Protein AF-A0A3L8CIM3-F1 (afdb_monomer_lite)

pLDDT: mean 83.7, std 11.83, range [54.59, 96.5]

Structure (mmCIF, N/CA/C/O backbone):
data_AF-A0A3L8CIM3-F1
#
_entry.id   AF-A0A3L8CIM3-F1
#
loop_
_atom_site.group_PDB
_atom_site.id
_atom_site.type_symbol
_atom_site.label_atom_id
_atom_site.label_alt_id
_atom_site.label_comp_id
_atom_site.label_asym_id
_atom_site.label_entity_id
_atom_site.label_seq_id
_atom_site.pdbx_PDB_ins_code
_atom_site.Cartn_x
_atom_site.Cartn_y
_atom_site.Cartn_z
_atom_site.occupancy
_atom_site.B_iso_or_equiv
_atom_site.auth_seq_id
_atom_site.auth_comp_id
_atom_site.auth_asym_id
_atom_site.auth_atom_id
_atom_site.pdbx_PDB_model_num
ATOM 1 N N . MET A 1 1 ? 39.436 30.533 7.738 1.00 55.25 1 MET A N 1
ATOM 2 C CA . MET A 1 1 ? 38.128 29.955 7.350 1.00 55.25 1 MET A CA 1
ATOM 3 C C . MET A 1 1 ? 37.266 29.910 8.601 1.00 55.25 1 MET A C 1
ATOM 5 O O . MET A 1 1 ? 37.583 29.176 9.525 1.00 55.25 1 MET A O 1
ATOM 9 N N . ASN A 1 2 ? 36.297 30.822 8.706 1.00 57.38 2 ASN A N 1
ATOM 10 C CA . ASN A 1 2 ? 35.688 31.194 9.988 1.00 57.38 2 ASN A CA 1
ATOM 11 C C . ASN A 1 2 ? 34.748 30.092 10.495 1.00 57.38 2 ASN A C 1
ATOM 13 O O . ASN A 1 2 ? 33.855 29.681 9.760 1.00 57.38 2 ASN A O 1
ATOM 17 N N . ALA A 1 3 ? 34.891 29.685 11.763 1.00 7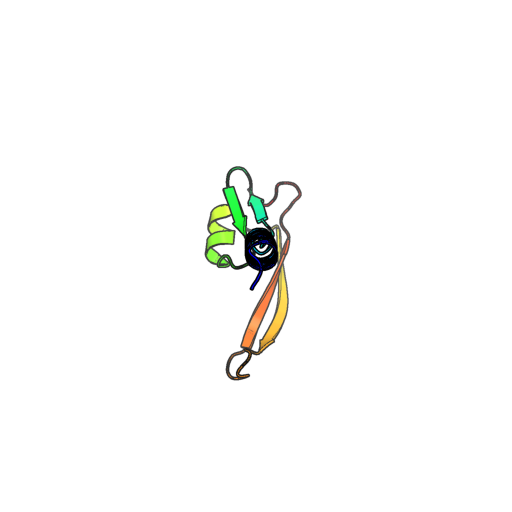1.50 3 ALA A N 1
ATOM 18 C CA . ALA A 1 3 ? 34.090 28.643 12.430 1.00 71.50 3 ALA A CA 1
ATOM 19 C C . ALA A 1 3 ? 32.563 28.825 12.286 1.00 71.50 3 ALA A C 1
ATOM 21 O O . ALA A 1 3 ? 31.808 27.859 12.312 1.00 71.50 3 ALA A O 1
ATOM 22 N N . ARG A 1 4 ? 32.113 30.060 12.036 1.00 73.25 4 ARG A N 1
ATOM 23 C CA . ARG A 1 4 ? 30.723 30.416 11.712 1.00 73.25 4 ARG A CA 1
ATOM 24 C C . ARG A 1 4 ? 30.181 29.675 10.480 1.00 73.25 4 ARG A C 1
ATOM 26 O O . ARG A 1 4 ? 29.014 29.306 10.470 1.00 73.25 4 ARG A O 1
ATOM 33 N N . TRP A 1 5 ? 31.023 29.418 9.477 1.00 74.56 5 TRP A N 1
ATOM 34 C CA . TRP A 1 5 ? 30.650 28.659 8.277 1.00 74.56 5 TRP A CA 1
ATOM 35 C C . TRP A 1 5 ? 30.484 27.167 8.568 1.00 74.56 5 TRP A C 1
ATOM 37 O O . TRP A 1 5 ? 29.568 26.542 8.045 1.00 74.56 5 TRP A O 1
ATOM 47 N N . LEU A 1 6 ? 31.326 26.614 9.446 1.00 75.19 6 LEU A N 1
ATOM 48 C CA . LEU A 1 6 ? 31.237 25.212 9.863 1.00 75.19 6 LEU A CA 1
ATOM 49 C C . LEU A 1 6 ? 29.966 24.954 10.683 1.00 75.19 6 LEU A C 1
ATOM 51 O O . LEU A 1 6 ? 29.305 23.940 10.483 1.00 75.19 6 LEU A O 1
ATOM 55 N N . ILE A 1 7 ? 29.581 25.901 11.546 1.00 77.00 7 ILE A N 1
ATOM 56 C CA . ILE A 1 7 ? 28.337 25.819 12.327 1.00 77.00 7 ILE A CA 1
ATOM 57 C C . ILE A 1 7 ? 27.108 25.904 11.407 1.00 77.00 7 ILE A C 1
ATOM 59 O O . ILE A 1 7 ? 26.178 25.115 11.557 1.00 77.00 7 ILE A O 1
ATOM 63 N N . GLY A 1 8 ? 27.117 26.810 10.420 1.00 78.25 8 GLY A N 1
ATOM 64 C CA . GLY A 1 8 ? 26.032 26.921 9.439 1.00 78.25 8 GLY A CA 1
ATOM 65 C C . GLY A 1 8 ? 25.856 25.658 8.588 1.00 78.25 8 GLY A C 1
ATOM 66 O O . GLY A 1 8 ? 24.730 25.210 8.382 1.00 78.25 8 GLY A O 1
ATOM 67 N N . LEU A 1 9 ? 26.962 25.041 8.155 1.00 77.50 9 LEU A N 1
ATOM 68 C CA . LEU A 1 9 ? 26.937 23.786 7.397 1.00 77.50 9 LEU A CA 1
ATOM 69 C C . LEU A 1 9 ? 26.396 22.621 8.244 1.00 77.50 9 LEU A C 1
ATOM 71 O O . LEU A 1 9 ? 25.573 21.845 7.764 1.00 77.50 9 LEU A O 1
ATOM 75 N N . GLY A 1 10 ? 26.807 22.525 9.514 1.00 78.88 10 GLY A N 1
ATOM 76 C CA . GLY A 1 10 ? 26.320 21.494 10.435 1.00 78.88 10 GLY A CA 1
ATOM 77 C C . GLY A 1 10 ? 24.812 21.576 10.691 1.00 78.88 10 GLY A C 1
ATOM 78 O O . GLY A 1 10 ? 24.135 20.549 10.708 1.00 78.88 10 GLY A O 1
ATOM 79 N N . LEU A 1 11 ? 24.264 22.790 10.819 1.00 75.19 11 LEU A N 1
ATOM 80 C CA . LEU A 1 11 ? 22.829 22.991 11.041 1.00 75.19 11 LEU A CA 1
ATOM 81 C C . LEU A 1 11 ? 21.987 22.618 9.805 1.00 75.19 11 LEU A C 1
ATOM 83 O O . LEU A 1 11 ? 20.897 22.069 9.949 1.00 75.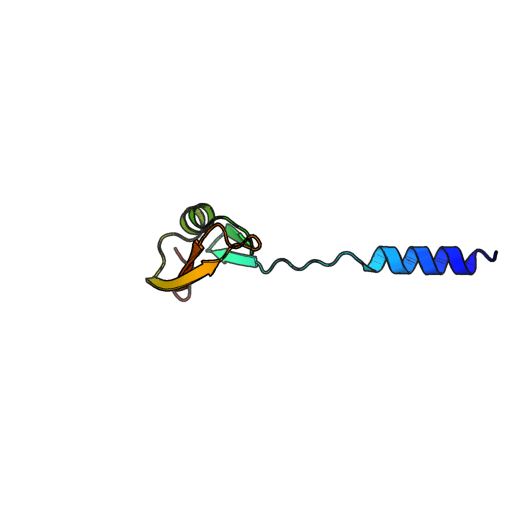19 11 LEU A O 1
ATOM 87 N N . ALA A 1 12 ? 22.504 22.857 8.594 1.00 74.75 12 ALA A N 1
ATOM 88 C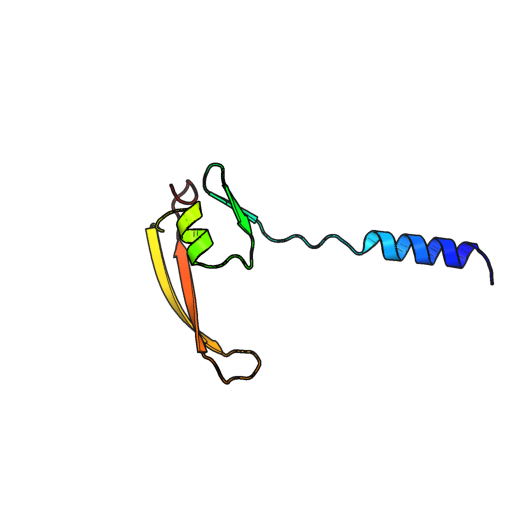 CA . ALA A 1 12 ? 21.828 22.497 7.346 1.00 74.75 12 ALA A CA 1
ATOM 89 C C . ALA A 1 12 ? 21.757 20.974 7.121 1.00 74.75 12 ALA A C 1
ATOM 91 O O . ALA A 1 12 ? 20.738 20.476 6.645 1.00 74.75 12 ALA A O 1
ATOM 92 N N . LEU A 1 13 ? 22.795 20.218 7.504 1.00 71.69 13 LEU A N 1
ATOM 93 C CA . LEU A 1 13 ? 22.765 18.751 7.418 1.00 71.69 13 LEU A CA 1
ATOM 94 C C . LEU A 1 13 ? 21.765 18.131 8.408 1.00 71.69 13 LEU A C 1
ATOM 96 O O . LEU A 1 13 ? 21.107 17.147 8.071 1.00 71.69 13 LEU A O 1
ATOM 100 N N . ALA A 1 14 ? 21.604 18.711 9.600 1.00 69.69 14 ALA A N 1
ATOM 101 C CA . ALA A 1 14 ? 20.686 18.198 10.621 1.00 69.69 14 ALA A CA 1
ATOM 102 C C . ALA A 1 14 ? 19.197 18.309 10.230 1.00 69.69 14 ALA A C 1
ATOM 104 O O . ALA A 1 14 ? 18.382 17.520 10.701 1.00 69.69 14 ALA A O 1
ATOM 105 N N . ALA A 1 15 ? 18.836 19.239 9.341 1.00 67.12 15 ALA A N 1
ATOM 106 C CA . ALA A 1 15 ? 17.458 19.443 8.883 1.00 67.12 15 ALA A CA 1
ATOM 107 C C . ALA A 1 15 ? 17.006 18.470 7.770 1.00 67.12 15 ALA A C 1
ATOM 109 O O . ALA A 1 15 ? 15.859 18.522 7.337 1.00 67.12 15 ALA A O 1
ATOM 110 N N . SER A 1 16 ? 17.891 17.594 7.280 1.00 63.06 16 SER A N 1
ATOM 111 C CA . SER A 1 16 ? 17.683 16.854 6.022 1.00 63.06 16 SER A CA 1
ATOM 112 C C . SER A 1 16 ? 16.945 15.510 6.133 1.00 63.06 16 SER A C 1
ATOM 114 O O . SER A 1 16 ? 16.821 14.809 5.133 1.00 63.06 16 SER A O 1
ATOM 116 N N . GLN A 1 17 ? 16.428 15.126 7.306 1.00 61.53 17 GLN A N 1
ATOM 117 C CA . GLN A 1 17 ? 15.904 13.768 7.520 1.00 61.53 17 GLN A CA 1
ATOM 118 C C . GLN A 1 17 ? 14.473 13.755 8.065 1.00 61.53 17 GLN A C 1
ATOM 120 O O . GLN A 1 17 ? 14.226 13.336 9.191 1.00 61.53 17 GLN A O 1
ATOM 125 N N . ALA A 1 18 ? 13.514 14.183 7.246 1.00 61.97 18 ALA A N 1
ATOM 126 C CA . ALA A 1 18 ? 12.104 13.863 7.455 1.00 61.97 18 ALA A CA 1
ATOM 127 C C . ALA A 1 18 ? 11.538 13.219 6.182 1.00 61.97 18 ALA A C 1
ATOM 129 O O . ALA A 1 18 ? 10.892 13.874 5.369 1.00 61.97 18 ALA A O 1
ATOM 130 N N . ALA A 1 19 ? 11.823 11.929 5.983 1.00 65.06 19 ALA A N 1
ATOM 131 C CA . ALA A 1 19 ? 11.112 11.123 4.997 1.00 65.06 19 ALA A CA 1
ATOM 132 C C . ALA A 1 19 ? 9.815 10.626 5.649 1.00 65.06 19 ALA A C 1
ATOM 134 O O . ALA A 1 19 ? 9.844 9.717 6.477 1.00 65.06 19 ALA A O 1
ATOM 135 N N . ALA A 1 20 ? 8.686 11.259 5.329 1.00 64.75 20 ALA A N 1
ATOM 136 C CA . ALA A 1 20 ? 7.381 10.750 5.729 1.00 64.75 20 ALA A CA 1
ATOM 137 C C . ALA A 1 20 ? 7.025 9.582 4.801 1.00 64.75 20 ALA A C 1
ATOM 139 O O . ALA A 1 20 ? 6.735 9.789 3.626 1.00 64.75 20 ALA A O 1
ATOM 140 N N . ALA A 1 21 ? 7.106 8.352 5.306 1.00 70.50 21 ALA A N 1
ATOM 141 C CA . ALA A 1 21 ? 6.429 7.237 4.662 1.00 70.50 21 ALA A CA 1
ATOM 142 C C . ALA A 1 21 ? 4.936 7.375 4.971 1.00 70.50 21 ALA A C 1
ATOM 144 O O . ALA A 1 21 ? 4.563 7.470 6.145 1.00 70.50 21 ALA A O 1
ATOM 145 N N . ASP A 1 22 ? 4.089 7.412 3.944 1.00 82.50 22 ASP A N 1
ATOM 146 C CA . ASP A 1 22 ? 2.646 7.402 4.162 1.00 82.50 22 ASP A CA 1
ATOM 147 C C . ASP A 1 22 ? 2.274 6.064 4.817 1.00 82.50 22 ASP A C 1
ATOM 149 O O . ASP A 1 22 ? 2.535 4.988 4.269 1.00 82.50 22 ASP A O 1
ATOM 153 N N . THR A 1 23 ? 1.727 6.139 6.031 1.00 89.12 23 THR A N 1
ATOM 154 C CA . THR A 1 23 ? 1.327 4.979 6.835 1.00 89.12 23 THR A CA 1
ATOM 155 C C . THR A 1 23 ? -0.187 4.903 6.909 1.00 89.12 23 THR A C 1
ATOM 157 O O . THR A 1 23 ? -0.868 5.919 7.055 1.00 89.12 23 THR A O 1
ATOM 160 N N . LEU A 1 24 ? -0.719 3.687 6.836 1.00 87.75 24 LEU A N 1
ATOM 161 C CA . LEU A 1 24 ? -2.137 3.407 7.007 1.00 87.75 24 LEU A CA 1
ATOM 162 C C . LEU A 1 24 ? -2.319 2.404 8.147 1.00 87.75 24 LEU A C 1
ATOM 164 O O . LEU A 1 24 ? -1.527 1.477 8.321 1.00 87.75 24 LEU A O 1
ATOM 168 N N . ARG A 1 25 ? -3.353 2.618 8.961 1.00 88.50 25 ARG A N 1
ATOM 169 C CA . ARG A 1 25 ? -3.682 1.763 10.103 1.00 88.50 25 ARG A CA 1
ATOM 170 C C . ARG A 1 25 ? -4.813 0.806 9.733 1.00 88.50 25 ARG A C 1
ATOM 172 O O . ARG A 1 25 ? -5.880 1.261 9.335 1.00 88.50 25 ARG A O 1
ATOM 179 N N . CYS A 1 26 ? -4.581 -0.482 9.960 1.00 89.56 26 CYS A N 1
ATOM 180 C CA . CYS A 1 26 ? -5.566 -1.556 9.844 1.00 89.56 26 CYS A CA 1
ATOM 181 C C . CYS A 1 26 ? -5.788 -2.134 11.247 1.00 89.56 26 CYS A C 1
ATOM 183 O O . CYS A 1 26 ? -4.951 -2.874 11.772 1.00 89.56 26 CYS A O 1
ATOM 185 N N . GLY A 1 27 ? -6.829 -1.658 11.934 1.00 85.25 27 GLY A N 1
ATOM 186 C CA . GLY A 1 27 ? -7.059 -1.960 13.349 1.00 85.25 27 GLY A CA 1
ATOM 187 C C . GLY A 1 27 ? -5.880 -1.565 14.258 1.00 85.25 27 GLY A C 1
ATOM 188 O O . GLY A 1 27 ? -5.533 -0.387 14.418 1.00 85.25 27 GLY A O 1
ATOM 189 N N . SER A 1 28 ? -5.249 -2.553 14.898 1.00 88.00 28 SER A N 1
ATOM 190 C CA . SER A 1 28 ? -4.085 -2.344 15.776 1.00 88.00 28 SER A CA 1
ATOM 191 C C . SER A 1 28 ? -2.748 -2.308 15.027 1.00 88.00 28 SER A C 1
ATOM 193 O O . SER A 1 28 ? -1.749 -1.866 15.601 1.00 88.00 28 SER A O 1
ATOM 195 N N . GLN A 1 29 ? -2.731 -2.718 13.758 1.00 91.44 29 GLN A N 1
ATOM 196 C CA . GLN A 1 29 ? -1.532 -2.874 12.942 1.00 91.44 29 GLN A CA 1
ATOM 197 C C . GLN A 1 29 ? -1.342 -1.691 11.985 1.00 91.44 29 GLN A C 1
ATOM 199 O O . GLN A 1 29 ? -2.270 -0.929 11.707 1.00 91.44 29 GLN A O 1
ATOM 204 N N . LEU A 1 30 ? -0.112 -1.514 11.504 1.00 91.81 30 LEU A N 1
ATOM 205 C CA . LEU A 1 30 ? 0.261 -0.455 10.568 1.00 91.81 30 LEU A CA 1
ATOM 206 C C . LEU A 1 30 ? 0.925 -1.053 9.329 1.00 91.81 30 LEU A C 1
ATOM 208 O O . LEU A 1 30 ? 1.736 -1.982 9.432 1.00 91.81 30 LEU A O 1
ATOM 212 N N . ILE A 1 31 ? 0.596 -0.467 8.185 1.00 93.00 31 ILE A N 1
ATOM 213 C CA . ILE A 1 31 ? 1.270 -0.662 6.904 1.00 93.00 31 ILE A CA 1
ATOM 214 C C . ILE A 1 31 ? 1.856 0.664 6.422 1.00 93.00 31 ILE A C 1
ATOM 216 O O . ILE A 1 31 ? 1.380 1.735 6.806 1.00 93.00 31 ILE A O 1
ATOM 220 N N . SER A 1 32 ? 2.872 0.591 5.574 1.00 93.56 32 SER A N 1
ATOM 221 C CA . SER A 1 32 ? 3.521 1.747 4.952 1.00 93.56 32 SER A CA 1
ATOM 222 C C . SER A 1 32 ? 3.571 1.599 3.436 1.00 93.56 32 SER A C 1
ATOM 224 O O . SER A 1 32 ? 3.552 0.490 2.897 1.00 93.56 32 SER A O 1
ATOM 226 N N . VAL A 1 33 ? 3.690 2.719 2.723 1.00 92.00 33 VAL A N 1
ATOM 227 C CA . VAL A 1 33 ? 4.019 2.686 1.292 1.00 92.00 33 VAL A CA 1
ATOM 228 C C . VAL A 1 33 ? 5.321 1.907 1.078 1.00 92.00 33 VAL A C 1
ATOM 230 O O . VAL A 1 33 ? 6.356 2.234 1.653 1.00 92.00 33 VAL A O 1
ATOM 233 N N . GLY A 1 34 ? 5.259 0.886 0.219 1.00 90.50 34 GLY A N 1
ATOM 234 C CA . GLY A 1 34 ? 6.374 -0.021 -0.070 1.00 90.50 34 GLY A CA 1
ATOM 235 C C . GLY A 1 34 ? 6.236 -1.412 0.553 1.00 90.50 34 GLY A C 1
ATOM 236 O O . GLY A 1 34 ? 6.955 -2.320 0.130 1.00 90.50 34 GLY A O 1
ATOM 237 N N . ASP A 1 35 ? 5.299 -1.607 1.486 1.00 93.88 35 ASP A N 1
ATOM 238 C CA . ASP A 1 35 ? 4.985 -2.932 2.023 1.00 93.88 35 ASP A CA 1
ATOM 239 C C . ASP A 1 35 ? 4.495 -3.871 0.909 1.00 93.88 35 ASP A C 1
ATOM 241 O O . ASP A 1 35 ? 3.871 -3.464 -0.077 1.00 93.88 35 ASP A O 1
ATOM 245 N N . ARG A 1 36 ? 4.779 -5.169 1.055 1.00 93.44 36 ARG A N 1
ATOM 246 C CA . ARG A 1 36 ? 4.350 -6.175 0.073 1.00 93.44 36 ARG A CA 1
ATOM 247 C C . ARG A 1 36 ? 2.839 -6.378 0.157 1.00 93.44 36 ARG A C 1
ATOM 249 O O . ARG A 1 36 ? 2.288 -6.451 1.249 1.00 93.44 36 ARG A O 1
ATOM 256 N N . SER A 1 37 ? 2.177 -6.629 -0.973 1.00 93.12 37 SER A N 1
ATOM 257 C CA . SER A 1 37 ? 0.728 -6.903 -1.001 1.00 93.12 37 SER A CA 1
ATOM 258 C C . SER A 1 37 ? 0.306 -8.056 -0.076 1.00 93.12 37 SER A C 1
ATOM 260 O O . SER A 1 37 ? -0.762 -8.007 0.522 1.00 93.12 37 SER A O 1
ATOM 262 N N . SER A 1 38 ? 1.158 -9.075 0.101 1.00 94.62 38 SER A N 1
ATOM 263 C CA . SER A 1 38 ? 0.914 -10.182 1.039 1.00 94.62 38 SER A CA 1
ATOM 264 C C . SER A 1 38 ? 0.932 -9.750 2.507 1.00 94.62 38 SER A C 1
ATOM 266 O O . SER A 1 38 ? 0.199 -10.297 3.322 1.00 94.62 38 SER A O 1
ATOM 268 N N . GLU A 1 39 ? 1.783 -8.785 2.850 1.00 95.44 39 GLU A N 1
ATOM 269 C CA . GLU A 1 39 ? 1.854 -8.210 4.192 1.00 95.44 39 GLU A CA 1
ATOM 270 C C . GLU A 1 39 ? 0.622 -7.349 4.462 1.00 95.44 39 GLU A C 1
ATOM 272 O O . GLU A 1 39 ? 0.014 -7.465 5.521 1.00 95.44 39 GLU A O 1
ATOM 277 N N . VAL A 1 40 ? 0.191 -6.568 3.468 1.00 94.00 40 VAL A N 1
ATOM 278 C CA . VAL A 1 40 ? -1.063 -5.811 3.539 1.00 94.00 40 VAL A CA 1
ATOM 279 C C . VAL A 1 40 ? -2.255 -6.748 3.759 1.00 94.00 40 VAL A C 1
ATOM 281 O O . VAL A 1 40 ? -3.031 -6.508 4.675 1.00 94.00 40 VAL A O 1
ATOM 284 N N . LEU A 1 41 ? -2.368 -7.852 3.008 1.00 93.31 41 LEU A N 1
ATOM 285 C CA . LEU A 1 41 ? -3.432 -8.850 3.216 1.00 93.31 41 LEU A CA 1
ATOM 286 C C . LEU A 1 41 ? -3.386 -9.488 4.602 1.00 93.31 41 LEU A C 1
ATOM 288 O O . LEU A 1 41 ? -4.422 -9.686 5.228 1.00 93.31 41 LEU A O 1
ATOM 292 N N . GLN A 1 42 ? -2.192 -9.816 5.094 1.00 93.62 42 GLN A N 1
ATOM 293 C CA . GLN A 1 42 ? -2.052 -10.403 6.422 1.00 93.62 42 GLN A CA 1
ATOM 294 C C . GLN A 1 42 ? -2.495 -9.431 7.522 1.00 93.62 42 GLN A C 1
ATOM 296 O O . GLN A 1 42 ? -3.076 -9.870 8.513 1.00 93.62 42 GLN A O 1
ATOM 301 N N . LYS A 1 43 ? -2.207 -8.135 7.357 1.00 92.69 43 LYS A N 1
ATOM 302 C CA . LYS A 1 43 ? -2.468 -7.122 8.382 1.00 92.69 43 LYS A CA 1
ATOM 303 C C . LYS A 1 43 ? -3.866 -6.506 8.316 1.00 92.69 43 LYS A C 1
ATOM 305 O O . LYS A 1 43 ? -4.433 -6.188 9.354 1.00 92.69 43 LYS A O 1
ATOM 310 N N . CYS A 1 44 ? -4.400 -6.322 7.113 1.00 91.50 44 CYS A N 1
ATOM 311 C CA . CYS A 1 44 ? -5.670 -5.639 6.853 1.00 91.50 44 CYS A CA 1
ATOM 312 C C . CYS A 1 44 ? -6.794 -6.602 6.439 1.00 91.50 44 CYS A C 1
ATOM 314 O O . CYS A 1 44 ? -7.949 -6.201 6.343 1.00 91.50 44 CYS A O 1
ATOM 316 N N . GLY A 1 45 ? -6.486 -7.879 6.198 1.00 91.75 45 GLY A N 1
ATOM 317 C CA . GLY A 1 45 ? -7.452 -8.862 5.712 1.00 91.75 45 GLY A CA 1
ATOM 318 C C . GLY A 1 45 ? -7.836 -8.655 4.246 1.00 91.75 45 GLY A C 1
ATOM 319 O O . GLY A 1 45 ? -7.159 -7.953 3.496 1.00 91.75 45 GLY A O 1
ATOM 320 N N . GLU A 1 46 ? -8.925 -9.300 3.826 1.00 92.06 46 GLU A N 1
ATOM 321 C CA . GLU A 1 46 ? -9.412 -9.185 2.449 1.00 92.06 46 GLU A CA 1
ATOM 322 C C . GLU A 1 46 ? -10.101 -7.829 2.207 1.00 92.06 46 GLU A C 1
ATOM 324 O O . GLU A 1 46 ? -10.916 -7.393 3.031 1.00 92.06 46 GLU A O 1
ATOM 329 N N . PRO A 1 47 ? -9.815 -7.157 1.077 1.00 92.81 47 PRO A N 1
ATOM 330 C CA . PRO A 1 47 ? -10.478 -5.913 0.714 1.00 92.81 47 PRO A CA 1
ATOM 331 C C . PRO A 1 47 ? -11.926 -6.153 0.262 1.00 92.81 47 PRO A C 1
ATOM 333 O O . PRO A 1 47 ? -12.311 -7.251 -0.139 1.00 92.81 47 PRO A O 1
ATOM 336 N N . VAL A 1 48 ? -12.729 -5.087 0.273 1.00 92.25 48 VAL A N 1
ATOM 337 C CA . VAL A 1 48 ? -14.113 -5.099 -0.229 1.00 92.25 48 VAL A CA 1
ATOM 338 C C . VAL A 1 48 ? -14.140 -5.119 -1.759 1.00 92.25 48 VAL A C 1
ATOM 340 O O . VAL A 1 48 ? -14.992 -5.783 -2.347 1.00 92.25 48 VAL A O 1
ATOM 343 N N . SER A 1 49 ? -13.203 -4.418 -2.408 1.00 93.62 49 SER A N 1
ATOM 344 C CA . SER A 1 49 ? -12.979 -4.515 -3.854 1.00 93.62 49 SER A CA 1
ATOM 345 C C . SER A 1 49 ? -11.493 -4.610 -4.185 1.00 93.62 49 SER A C 1
ATOM 347 O O . SER A 1 49 ? -10.645 -4.073 -3.469 1.00 93.62 49 SER A O 1
ATOM 349 N N . ARG A 1 50 ? -11.193 -5.313 -5.280 1.00 94.62 50 ARG A N 1
ATOM 350 C CA . ARG A 1 50 ? -9.868 -5.404 -5.890 1.00 94.62 50 ARG A CA 1
ATOM 351 C C . ARG A 1 50 ? -10.029 -5.188 -7.386 1.00 94.62 50 ARG A C 1
ATOM 353 O O . ARG A 1 50 ? -10.489 -6.079 -8.095 1.00 94.62 50 ARG A O 1
ATOM 360 N N . ASP A 1 51 ? -9.642 -4.009 -7.838 1.00 96.50 51 ASP A N 1
ATOM 361 C CA . ASP A 1 51 ? -9.839 -3.557 -9.204 1.00 96.50 51 ASP A CA 1
ATOM 36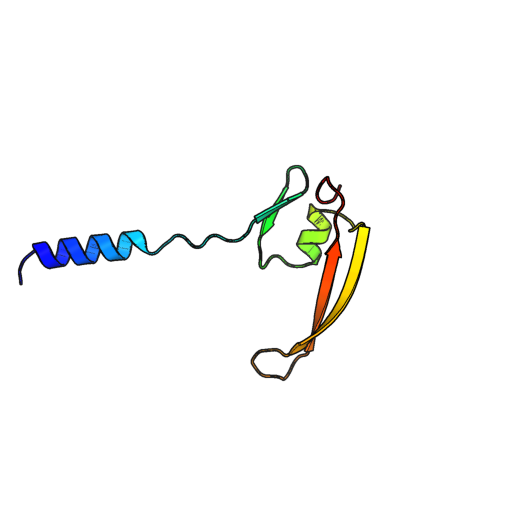2 C C . ASP A 1 51 ? -8.498 -3.552 -9.944 1.00 96.50 51 ASP A C 1
ATOM 364 O O . ASP A 1 51 ? -7.533 -2.903 -9.535 1.00 96.50 51 ASP A O 1
ATOM 368 N N . LEU A 1 52 ? -8.412 -4.308 -11.042 1.00 95.88 52 LEU A N 1
ATOM 369 C CA . LEU A 1 52 ? -7.238 -4.302 -11.911 1.00 95.88 52 LEU A CA 1
ATOM 370 C C . LEU A 1 52 ? -7.202 -2.990 -12.699 1.00 95.88 52 LEU A C 1
ATOM 372 O O . LEU A 1 52 ? -7.985 -2.797 -13.627 1.00 95.88 52 LEU A O 1
ATOM 376 N N . LEU A 1 53 ? -6.250 -2.118 -12.376 1.00 95.06 53 LEU A N 1
ATOM 377 C CA . LEU A 1 53 ? -6.057 -0.857 -13.093 1.00 95.06 53 LEU A CA 1
ATOM 378 C C . LEU A 1 53 ? -5.187 -1.017 -14.347 1.00 95.06 53 LEU A C 1
ATOM 380 O O . LEU A 1 53 ? -5.205 -0.160 -15.230 1.00 95.06 53 LEU A O 1
ATOM 384 N N . GLY A 1 54 ? -4.418 -2.104 -14.438 1.00 94.69 54 GLY A N 1
A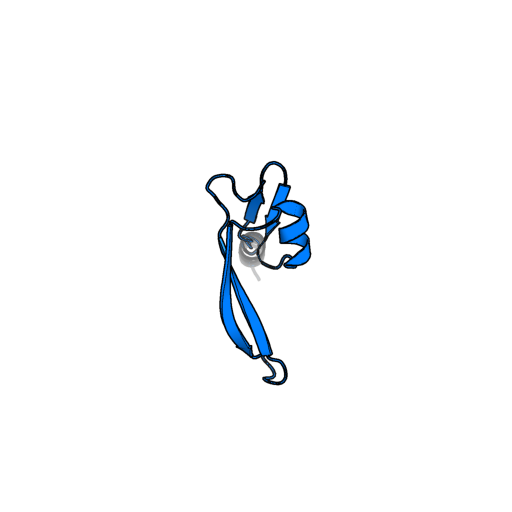TOM 385 C CA . GLY A 1 54 ? -3.626 -2.457 -15.612 1.00 94.69 54 GLY A CA 1
ATOM 386 C C . GLY A 1 54 ? -2.212 -2.889 -15.250 1.00 94.69 54 GLY A C 1
ATOM 387 O O . GLY A 1 54 ? -1.992 -3.535 -14.229 1.00 94.69 54 GLY A O 1
ATOM 388 N N . TYR A 1 55 ? -1.246 -2.532 -16.097 1.00 93.31 55 TYR A N 1
ATOM 389 C CA . TYR A 1 55 ? 0.147 -2.948 -15.951 1.00 93.31 55 TYR A CA 1
ATOM 390 C C . TYR A 1 55 ? 1.094 -1.752 -16.050 1.00 93.31 55 TYR A C 1
ATOM 392 O O . TYR A 1 55 ? 0.948 -0.895 -16.922 1.00 93.31 55 TYR A O 1
ATOM 400 N N . LYS A 1 56 ? 2.094 -1.700 -15.169 1.00 89.88 56 LYS A N 1
ATOM 401 C CA . LYS A 1 56 ? 3.204 -0.744 -15.241 1.00 89.88 56 LYS A CA 1
ATOM 402 C C . LYS A 1 56 ? 4.474 -1.454 -15.668 1.00 89.88 56 LYS A C 1
ATOM 404 O O . LYS A 1 56 ? 4.779 -2.537 -15.183 1.00 89.88 56 LYS A O 1
ATOM 409 N N . ARG A 1 57 ? 5.251 -0.815 -16.541 1.00 91.31 57 ARG A N 1
ATOM 410 C CA . ARG A 1 57 ? 6.580 -1.312 -16.908 1.00 91.31 57 ARG A CA 1
ATOM 411 C C . ARG A 1 57 ? 7.613 -0.937 -15.859 1.00 91.31 57 ARG A C 1
ATOM 413 O O . ARG A 1 57 ? 7.612 0.183 -15.349 1.00 91.31 57 ARG A O 1
ATOM 420 N N . SER A 1 58 ? 8.525 -1.862 -15.593 1.00 86.69 58 SER A N 1
ATOM 421 C CA . SER A 1 58 ? 9.742 -1.606 -14.833 1.00 86.69 58 SER A CA 1
ATOM 422 C C . SER A 1 58 ? 10.572 -0.489 -15.476 1.00 86.69 58 SER A C 1
ATOM 424 O O . SER A 1 58 ? 10.485 -0.228 -16.680 1.00 86.69 58 SER A O 1
ATOM 426 N N . ALA A 1 59 ? 11.459 0.134 -14.695 1.00 85.81 59 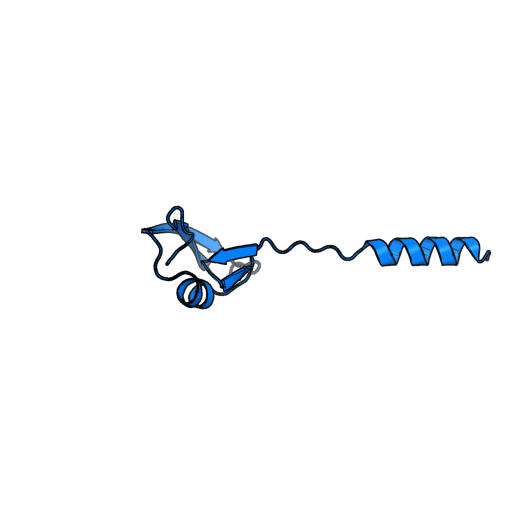ALA A N 1
ATOM 427 C CA . ALA A 1 59 ? 12.358 1.178 -15.196 1.00 85.81 59 ALA A CA 1
ATOM 428 C C . ALA A 1 59 ? 13.225 0.705 -16.383 1.00 85.81 59 ALA A C 1
ATOM 430 O O . ALA A 1 59 ? 13.526 1.479 -17.290 1.00 85.81 59 ALA A O 1
ATOM 431 N N . ASN A 1 60 ? 13.588 -0.583 -16.418 1.00 90.75 60 ASN A N 1
ATOM 432 C CA . ASN A 1 60 ? 14.348 -1.182 -17.519 1.00 90.75 60 ASN A CA 1
ATOM 433 C C . ASN A 1 60 ? 13.466 -1.688 -18.686 1.00 90.75 60 ASN A C 1
ATOM 435 O O . ASN A 1 60 ? 14.006 -2.211 -19.660 1.00 90.75 60 ASN A O 1
ATOM 439 N N . ARG A 1 61 ? 12.135 -1.523 -18.606 1.00 84.56 61 ARG A N 1
ATOM 440 C CA . ARG A 1 61 ? 11.109 -1.976 -19.568 1.00 84.56 61 ARG A CA 1
ATOM 441 C C . ARG A 1 61 ? 11.090 -3.481 -19.860 1.00 84.56 61 ARG A C 1
ATOM 443 O O . ARG A 1 61 ? 10.515 -3.882 -20.869 1.00 84.56 61 ARG A O 1
ATOM 450 N N . ARG A 1 62 ? 11.723 -4.304 -19.024 1.00 87.56 62 ARG A N 1
ATOM 451 C CA . ARG A 1 62 ? 11.773 -5.765 -19.211 1.00 87.56 62 ARG A CA 1
ATOM 452 C C . ARG A 1 62 ? 10.617 -6.494 -18.547 1.00 87.56 62 ARG A C 1
ATOM 454 O O . ARG A 1 62 ? 10.309 -7.607 -18.948 1.00 87.56 62 ARG A O 1
ATOM 461 N N . GLU A 1 63 ? 10.010 -5.876 -17.544 1.00 88.38 63 GLU A N 1
ATOM 462 C CA . GLU A 1 63 ? 8.992 -6.502 -16.710 1.00 88.38 63 GLU A CA 1
ATOM 463 C C . GLU A 1 63 ? 7.747 -5.621 -16.689 1.00 88.38 63 GLU A C 1
ATOM 465 O O . GLU A 1 63 ? 7.840 -4.389 -16.673 1.00 88.38 63 GLU A O 1
ATOM 470 N N . GLU A 1 64 ? 6.586 -6.264 -16.715 1.00 90.56 64 GLU A N 1
ATOM 471 C CA . GLU A 1 64 ? 5.283 -5.637 -16.534 1.00 90.56 64 GLU A CA 1
ATOM 472 C C . GLU A 1 64 ? 4.710 -6.120 -15.203 1.00 90.56 64 GLU A C 1
ATOM 474 O O . GLU A 1 64 ? 4.611 -7.319 -14.952 1.00 90.56 64 GLU A O 1
ATOM 479 N N . PHE A 1 65 ? 4.366 -5.175 -14.333 1.00 89.81 65 PHE A N 1
ATOM 480 C CA . PHE A 1 65 ? 3.786 -5.438 -13.025 1.00 89.81 65 PHE A CA 1
ATOM 481 C C . PHE A 1 65 ? 2.320 -5.052 -13.035 1.00 89.81 65 PHE A C 1
ATOM 483 O O . PHE A 1 65 ? 1.971 -3.946 -13.452 1.00 89.81 65 PHE A O 1
ATOM 490 N N . GLN A 1 66 ? 1.481 -5.956 -12.547 1.00 92.81 66 GLN A N 1
ATOM 491 C CA . GLN A 1 66 ? 0.068 -5.693 -12.341 1.00 92.81 66 GLN A CA 1
ATOM 492 C C . GLN A 1 66 ? -0.110 -4.583 -11.303 1.00 92.81 66 GLN A C 1
ATOM 494 O O . GLN A 1 66 ? 0.508 -4.609 -10.239 1.00 92.81 66 GLN A O 1
ATOM 499 N N . VAL A 1 67 ? -0.944 -3.602 -11.629 1.00 94.00 67 VAL A N 1
ATOM 500 C CA . VAL A 1 67 ? -1.353 -2.539 -10.717 1.00 94.00 67 VAL A CA 1
ATOM 501 C C . VAL A 1 67 ? -2.813 -2.742 -10.391 1.00 94.00 67 VAL A C 1
ATOM 503 O O . VAL A 1 67 ? -3.663 -2.762 -11.280 1.00 94.00 67 VAL A O 1
ATOM 506 N N . GLU A 1 68 ? -3.088 -2.864 -9.105 1.00 95.56 68 GLU A N 1
ATOM 507 C CA . GLU A 1 68 ? -4.426 -3.047 -8.575 1.00 95.56 68 GLU A CA 1
ATOM 508 C C . GLU A 1 68 ? -4.747 -1.908 -7.614 1.00 95.56 68 GLU A C 1
ATOM 510 O O . GLU A 1 68 ? -3.862 -1.393 -6.928 1.00 95.56 68 GLU A O 1
ATOM 515 N N . GLU A 1 69 ? -6.018 -1.543 -7.558 1.00 94.06 69 GLU A N 1
ATOM 516 C CA . GLU A 1 69 ? -6.581 -0.692 -6.523 1.00 94.06 69 GLU A CA 1
ATOM 517 C C . GLU A 1 69 ? -7.420 -1.554 -5.593 1.00 94.06 69 GLU A C 1
ATOM 519 O O . GLU A 1 69 ? -8.238 -2.360 -6.037 1.00 94.06 69 GLU A O 1
ATOM 524 N N . TRP A 1 70 ? -7.155 -1.452 -4.296 1.00 93.19 70 TRP A N 1
ATOM 525 C CA . TRP A 1 70 ? -7.849 -2.236 -3.285 1.00 93.19 70 TRP A CA 1
ATOM 526 C C . TRP A 1 70 ? -8.629 -1.291 -2.385 1.00 93.19 70 TRP A C 1
ATOM 528 O O . TRP A 1 70 ? -8.042 -0.414 -1.749 1.00 93.19 70 TRP A O 1
ATOM 538 N N . THR A 1 71 ? -9.940 -1.497 -2.297 1.00 91.44 71 THR A N 1
ATOM 539 C CA . THR A 1 71 ? -10.808 -0.687 -1.442 1.00 91.44 71 THR A CA 1
ATOM 540 C C . THR A 1 71 ? -11.107 -1.430 -0.154 1.00 91.44 71 THR A C 1
ATOM 542 O O . THR A 1 71 ? -11.713 -2.503 -0.161 1.00 91.44 71 THR A O 1
ATOM 545 N N . TYR A 1 72 ? -10.729 -0.829 0.969 1.00 88.44 72 TYR A N 1
ATOM 546 C CA . TYR A 1 72 ? -11.119 -1.279 2.299 1.00 88.44 72 TYR A CA 1
ATOM 547 C C . TYR A 1 72 ? -12.287 -0.434 2.816 1.00 88.44 72 TYR A C 1
ATOM 549 O O . TYR A 1 72 ? -12.374 0.762 2.542 1.00 88.44 72 TYR A O 1
ATOM 557 N N . GLY A 1 73 ? -13.208 -1.064 3.551 1.00 80.81 73 GLY A N 1
ATOM 558 C CA . GLY A 1 73 ? -14.347 -0.374 4.164 1.00 80.81 73 GLY A CA 1
ATOM 559 C C . GLY A 1 73 ? -13.920 0.652 5.229 1.00 80.81 73 GLY A C 1
ATOM 560 O O . GLY A 1 73 ? -12.737 0.744 5.551 1.00 80.81 73 GLY A O 1
ATOM 561 N N . PRO A 1 74 ? -14.864 1.386 5.849 1.00 72.00 74 PRO A N 1
ATOM 562 C CA . PRO A 1 74 ? -14.579 2.485 6.788 1.00 72.00 74 PRO A CA 1
ATOM 563 C C . PRO A 1 74 ? -13.711 2.113 8.006 1.00 72.00 74 PRO A C 1
ATOM 565 O O . PRO A 1 74 ? -13.217 3.006 8.687 1.00 72.00 74 PRO A O 1
ATOM 568 N N . ASN A 1 75 ? -13.495 0.820 8.263 1.00 67.94 75 ASN A N 1
ATOM 569 C CA . ASN A 1 75 ? -12.629 0.319 9.331 1.00 67.94 75 ASN A CA 1
ATOM 570 C C . ASN A 1 75 ? -11.224 -0.111 8.855 1.00 67.94 75 ASN A C 1
ATOM 572 O O . ASN A 1 75 ? -10.461 -0.632 9.656 1.00 67.94 75 ASN A O 1
ATOM 576 N N . GLY A 1 76 ? -10.859 0.111 7.584 1.00 60.84 76 GLY A N 1
ATOM 577 C CA . GLY A 1 76 ? -9.499 -0.137 7.079 1.00 60.84 76 GLY A CA 1
ATOM 578 C C . GLY A 1 76 ? -9.156 -1.605 6.808 1.00 60.84 76 GLY A C 1
ATOM 579 O O . GLY A 1 76 ? -7.986 -1.923 6.626 1.00 60.84 76 GLY A O 1
ATOM 580 N N . GLY A 1 77 ? -10.165 -2.479 6.743 1.00 62.00 77 GLY A N 1
ATOM 581 C CA . GLY A 1 77 ? -9.954 -3.925 6.742 1.00 62.00 77 GLY A CA 1
ATOM 582 C C . GLY A 1 77 ? -9.907 -4.462 8.171 1.00 62.00 77 GLY A C 1
ATOM 583 O O . GLY A 1 77 ? -9.419 -3.764 9.052 1.00 62.00 77 GLY A O 1
ATOM 584 N N . VAL A 1 78 ? -10.546 -5.624 8.358 1.00 54.59 78 VAL A N 1
ATOM 585 C CA . VAL A 1 78 ? -10.934 -6.303 9.620 1.00 54.59 78 VAL A CA 1
ATOM 586 C C . VAL A 1 78 ? -10.527 -5.665 10.955 1.00 54.59 78 VAL A C 1
ATOM 588 O O . VAL A 1 78 ? -9.323 -5.561 11.270 1.00 54.59 78 VAL A O 1
#

Secondary structure (DSSP, 8-state):
--HHHHHHHHHHHHT-------EEEETTEEEETT--HHHHHHHH-S-SEEEEEEEEE-TTSS-EEEEEEEE--TTS--

Radius of gyration: 20.47 Å; chains: 1; bounding box: 53×42×35 Å

InterPro domains:
  IPR021268 Protein of unknown function DUF2845 [PF11006] (22-75)

Foldseek 3Di:
DDVVVVVVVVVVVVVPDDDDFDWDDQDPDIDTPPDDPVVLCVRQNAAPDKAFPDWDADPVRPDTDTDIDGHHPPNSHD

Organism: NCBI:txid1148509

Sequence (78 aa):
MNARWLIGLGLALAASQAAAADTLRCGSQLISVGDRSSEVLQKCGEPVSRDLLGYKRSANRREEFQVEEWTYGPNGGV